Protein AF-R5FCZ9-F1 (afdb_monomer_lite)

pLDDT: mean 76.42, std 14.91, range [30.02, 89.62]

Foldseek 3Di:
DDDDDDDQWDWDDDPQWDIDIGGPVRDDVPDDDDTHGDDDPPPPPVPDPPQWDDDPPDIDGPQVVQDDPPDDDSQSSQCRDPQWHADPVRDIGGHDPPDPPPDDD

Sequence (105 aa):
MGDGKRAESILSSYVGYARDTVSVKDFRQGQTIVMHEKSVMIKETKIRAPRVSQRGDTLTYLVNSFRQKQDRTITDVIKKMPGLQVGEDGTLTYTIKKSHKTAIY

Structure (mmCIF, N/CA/C/O backbone):
data_AF-R5FCZ9-F1
#
_entry.id   AF-R5FCZ9-F1
#
loop_
_atom_site.group_PDB
_atom_site.id
_atom_site.type_symbol
_atom_site.label_atom_id
_atom_site.label_alt_id
_atom_site.label_comp_id
_atom_site.label_asym_id
_atom_site.label_entity_id
_atom_site.label_seq_id
_atom_site.pdbx_PDB_ins_code
_atom_site.Cartn_x
_atom_site.Cartn_y
_atom_site.Cartn_z
_atom_site.occupancy
_atom_site.B_iso_or_equiv
_atom_site.auth_seq_id
_atom_site.auth_comp_id
_atom_site.auth_asym_id
_atom_site.auth_atom_id
_atom_site.pdbx_PDB_model_num
ATOM 1 N N . MET A 1 1 ? 46.344 9.437 -8.923 1.00 40.97 1 MET A N 1
ATOM 2 C CA . MET A 1 1 ? 46.195 8.502 -10.059 1.00 40.97 1 MET A CA 1
ATOM 3 C C . MET A 1 1 ? 44.824 7.864 -9.907 1.00 40.97 1 MET A C 1
ATOM 5 O O . MET A 1 1 ? 44.645 7.084 -8.986 1.00 40.97 1 MET A O 1
ATOM 9 N N . GLY A 1 2 ? 43.818 8.349 -10.638 1.00 46.50 2 GLY A N 1
ATOM 10 C CA . GLY A 1 2 ? 42.430 7.917 -10.454 1.00 46.50 2 GLY A CA 1
ATOM 11 C C . GLY A 1 2 ? 42.101 6.754 -11.380 1.00 46.50 2 GLY A C 1
ATOM 12 O O . GLY A 1 2 ? 42.210 6.910 -12.594 1.00 46.50 2 GLY A O 1
ATOM 13 N N . ASP A 1 3 ? 41.695 5.619 -10.814 1.00 53.94 3 ASP A N 1
ATOM 14 C CA . ASP A 1 3 ? 41.110 4.507 -11.561 1.00 53.94 3 ASP A CA 1
ATOM 15 C C . ASP A 1 3 ? 39.785 4.960 -12.182 1.00 53.94 3 ASP A C 1
ATOM 17 O O . ASP A 1 3 ? 38.732 5.009 -11.541 1.00 53.94 3 ASP A O 1
ATOM 21 N N . GLY A 1 4 ? 39.849 5.355 -13.452 1.00 56.06 4 GLY A N 1
ATOM 22 C CA . GLY A 1 4 ? 38.675 5.692 -14.240 1.00 56.06 4 GLY A CA 1
ATOM 23 C C . GLY A 1 4 ? 37.853 4.433 -14.488 1.00 56.06 4 GLY A C 1
ATOM 24 O O . GLY A 1 4 ? 38.257 3.575 -15.274 1.00 56.06 4 GLY A O 1
ATOM 25 N N . LYS A 1 5 ? 36.691 4.319 -13.836 1.00 66.88 5 LYS A N 1
ATOM 26 C CA . LYS A 1 5 ? 35.709 3.267 -14.125 1.00 66.88 5 LYS A CA 1
ATOM 27 C C . LYS A 1 5 ? 35.343 3.325 -15.611 1.00 66.88 5 LYS A C 1
ATOM 29 O O . LYS A 1 5 ? 34.700 4.273 -16.057 1.00 66.88 5 LYS A O 1
ATOM 34 N N . ARG A 1 6 ? 35.774 2.326 -16.383 1.00 73.06 6 ARG A N 1
ATOM 35 C CA . ARG A 1 6 ? 35.393 2.169 -17.791 1.00 73.06 6 ARG A CA 1
ATOM 36 C C . ARG A 1 6 ? 33.997 1.557 -17.869 1.00 73.06 6 ARG A C 1
ATOM 38 O O . ARG A 1 6 ? 33.678 0.657 -17.097 1.00 73.06 6 ARG A O 1
ATOM 45 N N . ALA A 1 7 ? 33.175 2.041 -18.797 1.00 75.19 7 ALA A N 1
ATOM 46 C CA . ALA A 1 7 ? 31.882 1.430 -19.082 1.00 75.19 7 ALA A CA 1
ATOM 47 C C . ALA A 1 7 ? 32.091 0.019 -19.656 1.00 75.19 7 ALA A C 1
ATOM 49 O O . ALA A 1 7 ? 32.919 -0.176 -20.545 1.00 75.19 7 ALA A O 1
ATOM 50 N N . GLU A 1 8 ? 31.355 -0.960 -19.135 1.00 84.31 8 GLU A N 1
ATOM 51 C CA . GLU A 1 8 ? 31.468 -2.368 -19.537 1.00 84.31 8 GLU A CA 1
ATOM 52 C C . GLU A 1 8 ? 30.427 -2.759 -20.600 1.00 84.31 8 GLU A C 1
ATOM 54 O O . GLU A 1 8 ? 30.685 -3.612 -21.453 1.00 84.31 8 GLU A O 1
ATOM 59 N N . SER A 1 9 ? 29.260 -2.109 -20.594 1.00 85.44 9 SER A N 1
ATOM 60 C CA . SER A 1 9 ? 28.165 -2.380 -21.529 1.00 85.44 9 SER A CA 1
ATOM 61 C C . SER A 1 9 ? 27.333 -1.136 -21.850 1.00 85.44 9 SER A C 1
ATOM 63 O O . SER A 1 9 ? 27.337 -0.149 -21.112 1.00 85.44 9 SER A O 1
ATOM 65 N N . ILE A 1 10 ? 26.625 -1.208 -22.975 1.00 86.00 10 ILE A N 1
ATOM 66 C CA . ILE A 1 10 ? 25.653 -0.236 -23.467 1.00 86.00 10 ILE A CA 1
ATOM 67 C C . ILE A 1 10 ? 24.279 -0.906 -23.414 1.00 86.00 10 ILE A C 1
ATOM 69 O O . ILE A 1 10 ? 24.054 -1.917 -24.078 1.00 86.00 10 ILE A O 1
ATOM 73 N N . LEU A 1 11 ? 23.361 -0.337 -22.634 1.00 89.00 11 LEU A N 1
ATOM 74 C CA . LEU A 1 11 ? 21.965 -0.768 -22.559 1.00 89.00 11 LEU A CA 1
ATOM 75 C C . LEU A 1 11 ? 21.099 0.155 -23.413 1.00 89.00 11 LEU A C 1
ATOM 77 O O . LEU A 1 11 ? 21.111 1.370 -23.219 1.00 89.00 11 LEU A O 1
ATOM 81 N N . SER A 1 12 ? 20.292 -0.431 -24.293 1.00 86.75 12 SER A N 1
ATOM 82 C CA . SER A 1 12 ? 19.284 0.286 -25.075 1.00 86.75 12 SER A CA 1
A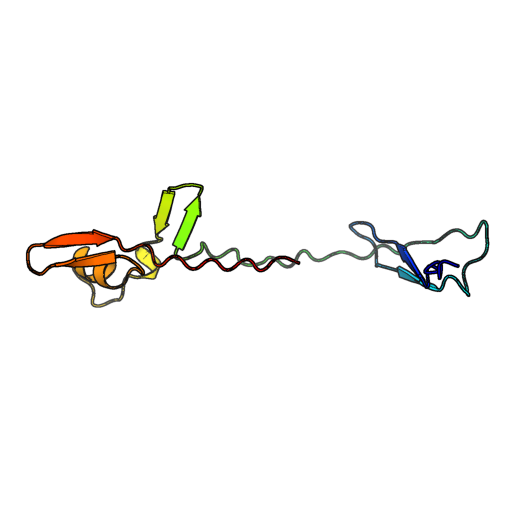TOM 83 C C . SER A 1 12 ? 17.881 -0.167 -24.669 1.00 86.75 12 SER A C 1
ATOM 85 O O . SER A 1 12 ? 17.570 -1.361 -24.652 1.00 86.75 12 SER A O 1
ATOM 87 N N . SER A 1 13 ? 17.018 0.786 -24.302 1.00 85.62 13 SER A N 1
ATOM 88 C CA . SER A 1 13 ? 15.645 0.509 -23.871 1.00 85.62 13 SER A CA 1
ATOM 89 C C . SER A 1 13 ? 14.668 1.577 -24.350 1.00 85.62 13 SER A C 1
ATOM 91 O O . SER A 1 13 ? 14.897 2.763 -24.123 1.00 85.62 13 SER A O 1
ATOM 93 N N . TYR A 1 14 ? 13.550 1.142 -24.929 1.00 83.94 14 TYR A N 1
ATOM 94 C CA . TYR A 1 14 ? 12.447 1.992 -25.364 1.00 83.94 14 TYR A CA 1
ATOM 95 C C . TYR A 1 14 ? 11.121 1.248 -25.159 1.00 83.94 14 TYR A C 1
ATOM 97 O O . TYR A 1 14 ? 11.071 0.017 -25.231 1.00 83.94 14 TYR A O 1
ATOM 105 N N . VAL A 1 15 ? 10.049 1.975 -24.842 1.00 81.75 15 VAL A N 1
ATOM 106 C CA . VAL A 1 15 ? 8.732 1.372 -24.585 1.00 81.75 15 VAL A CA 1
ATOM 107 C C . VAL A 1 15 ? 8.222 0.710 -25.865 1.00 81.75 15 VAL A C 1
ATOM 109 O O . VAL A 1 15 ? 8.221 1.328 -26.920 1.00 81.75 15 VAL A O 1
ATOM 112 N N . GLY A 1 16 ? 7.794 -0.552 -25.770 1.00 79.94 16 GLY A N 1
ATOM 113 C CA . GLY A 1 16 ? 7.337 -1.329 -26.929 1.00 79.94 16 GLY A CA 1
ATOM 114 C C . GLY A 1 16 ? 8.441 -2.089 -27.671 1.00 79.94 16 GLY A C 1
ATOM 115 O O . GLY A 1 16 ? 8.139 -2.767 -28.646 1.00 79.94 16 GLY A O 1
ATOM 116 N N . TYR A 1 17 ? 9.693 -2.032 -27.202 1.00 85.62 17 TYR A N 1
ATOM 117 C CA . TYR A 1 17 ? 10.821 -2.761 -27.786 1.00 85.62 17 TYR A CA 1
ATOM 118 C C . TYR A 1 17 ? 11.506 -3.647 -26.742 1.00 85.62 17 TYR A C 1
ATOM 120 O O . TYR A 1 17 ? 11.489 -3.369 -25.537 1.00 85.62 17 TYR A O 1
ATOM 128 N N . ALA A 1 18 ? 12.118 -4.738 -27.199 1.00 82.81 18 ALA A N 1
ATOM 129 C CA . ALA A 1 18 ? 12.963 -5.568 -26.355 1.00 82.81 18 ALA A CA 1
ATOM 130 C C . ALA A 1 18 ? 14.185 -4.764 -25.884 1.00 82.81 18 ALA A C 1
ATOM 132 O O . ALA A 1 18 ? 14.785 -4.018 -26.656 1.00 82.81 18 ALA A O 1
ATOM 133 N N . ARG A 1 19 ? 14.552 -4.917 -24.606 1.00 84.44 19 ARG A N 1
ATOM 134 C CA . ARG A 1 19 ? 15.825 -4.387 -24.107 1.00 84.44 19 ARG A CA 1
ATOM 135 C C . ARG A 1 19 ? 16.958 -5.198 -24.707 1.00 84.44 19 ARG A C 1
ATOM 137 O O . ARG A 1 19 ? 16.878 -6.426 -24.695 1.00 84.44 19 ARG A O 1
ATOM 144 N N . ASP A 1 20 ? 17.991 -4.500 -25.145 1.00 82.62 20 ASP A N 1
ATOM 145 C CA . ASP A 1 20 ? 19.202 -5.117 -25.662 1.00 82.62 20 ASP A CA 1
ATOM 146 C C . ASP A 1 20 ? 20.434 -4.526 -24.976 1.00 82.62 20 ASP A C 1
ATOM 148 O O . ASP A 1 20 ? 20.473 -3.330 -24.657 1.00 82.62 20 ASP A O 1
ATOM 152 N N . THR A 1 21 ? 21.416 -5.382 -24.721 1.00 86.62 21 THR A N 1
ATOM 153 C CA . THR A 1 21 ? 22.644 -5.038 -24.006 1.00 86.62 21 THR A CA 1
ATOM 154 C C . THR A 1 21 ? 23.833 -5.470 -24.846 1.00 86.62 21 THR A C 1
ATOM 156 O O . THR A 1 21 ? 24.039 -6.658 -25.076 1.00 86.62 21 THR A O 1
ATOM 159 N N . VAL A 1 22 ? 24.657 -4.504 -25.242 1.00 85.69 22 VAL A N 1
ATOM 160 C CA . VAL A 1 22 ? 25.868 -4.736 -26.036 1.00 85.69 22 VAL A CA 1
ATOM 161 C C . VAL A 1 22 ? 27.088 -4.499 -25.152 1.00 85.69 22 VAL A C 1
ATOM 163 O O . VAL A 1 22 ? 27.175 -3.473 -24.477 1.00 85.69 22 VAL A O 1
ATOM 166 N N . SER A 1 23 ? 28.049 -5.427 -25.127 1.00 83.81 23 SER A N 1
ATOM 167 C CA . SER A 1 23 ? 29.319 -5.177 -24.434 1.00 83.81 23 SER A CA 1
ATOM 168 C C . SER A 1 23 ? 30.096 -4.070 -25.143 1.00 83.81 23 SER A C 1
ATOM 170 O O . SER A 1 23 ? 30.174 -4.042 -26.369 1.00 83.81 23 SER A O 1
ATOM 172 N N . VAL A 1 24 ? 30.754 -3.190 -24.384 1.00 83.06 24 VAL A N 1
ATOM 173 C CA . VAL A 1 24 ? 31.626 -2.150 -24.959 1.00 83.06 24 VAL A CA 1
ATOM 174 C C . VAL A 1 24 ? 32.799 -2.763 -25.738 1.00 83.06 24 VAL A C 1
ATOM 176 O O . VAL A 1 24 ? 33.322 -2.126 -26.645 1.00 83.06 24 VAL A O 1
ATOM 179 N N . LYS A 1 25 ? 33.185 -4.013 -25.441 1.00 82.88 25 LYS A N 1
ATOM 180 C CA . LYS A 1 25 ? 34.214 -4.753 -26.196 1.00 82.88 25 LYS A CA 1
ATOM 181 C C . LYS A 1 25 ? 33.766 -5.128 -27.610 1.00 82.88 25 LYS A C 1
ATOM 183 O O . LYS A 1 25 ? 34.596 -5.178 -28.512 1.00 82.88 25 LYS A O 1
ATOM 188 N N . ASP A 1 26 ? 32.470 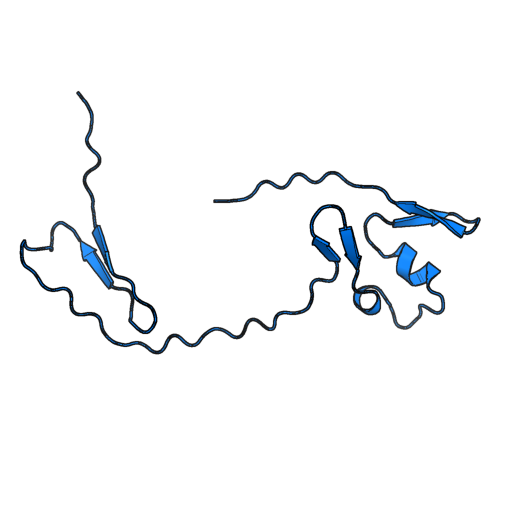-5.369 -27.781 1.00 81.56 26 ASP A N 1
ATOM 189 C CA . ASP A 1 26 ? 31.877 -5.828 -29.039 1.00 81.56 26 ASP A CA 1
ATOM 190 C C . ASP A 1 26 ? 31.288 -4.666 -29.856 1.00 81.56 26 ASP A C 1
ATOM 192 O O . ASP A 1 26 ? 30.959 -4.825 -31.033 1.00 81.56 26 ASP A O 1
ATOM 196 N N . PHE A 1 27 ? 31.177 -3.484 -29.242 1.00 82.25 27 PHE A N 1
ATOM 197 C CA . PHE A 1 27 ? 30.667 -2.276 -29.870 1.00 82.25 27 PHE A CA 1
ATOM 198 C C . PHE A 1 27 ? 31.701 -1.635 -30.801 1.00 82.25 27 PHE A C 1
ATOM 200 O O . PHE A 1 27 ? 32.840 -1.361 -30.413 1.00 82.25 27 PHE A O 1
ATOM 207 N N . ARG A 1 28 ? 31.282 -1.323 -32.030 1.00 85.06 28 ARG A N 1
ATOM 208 C CA . ARG A 1 28 ? 32.104 -0.608 -33.014 1.00 85.06 28 ARG A CA 1
ATOM 209 C C . ARG A 1 28 ? 31.630 0.831 -33.165 1.00 85.06 28 ARG A C 1
ATOM 211 O O . ARG A 1 28 ? 30.436 1.109 -33.237 1.00 85.06 28 ARG A O 1
ATOM 218 N N . GLN A 1 29 ? 32.574 1.764 -33.260 1.00 78.38 29 GLN A N 1
ATOM 219 C CA . GLN A 1 29 ? 32.251 3.171 -33.480 1.00 78.38 29 GLN A CA 1
ATOM 220 C C . GLN A 1 29 ? 31.513 3.340 -34.821 1.00 78.38 29 GLN A C 1
ATOM 222 O O . GLN A 1 29 ? 32.001 2.898 -35.858 1.00 78.38 29 GLN A O 1
ATOM 227 N N . GLY A 1 30 ? 30.322 3.947 -34.787 1.00 80.50 30 GLY A N 1
ATOM 228 C CA . GLY A 1 30 ? 29.434 4.084 -35.952 1.00 80.50 30 GLY A CA 1
ATOM 229 C C . GLY A 1 30 ? 28.437 2.933 -36.152 1.00 80.50 30 GLY A C 1
ATOM 230 O O . GLY A 1 30 ? 27.681 2.953 -37.118 1.00 80.50 30 GLY A O 1
ATOM 231 N N . GLN A 1 31 ? 28.403 1.943 -35.256 1.00 83.75 31 GLN A N 1
ATOM 232 C CA . GLN A 1 31 ? 27.438 0.845 -35.307 1.00 83.75 31 GLN A CA 1
ATOM 233 C C . GLN A 1 31 ? 26.020 1.310 -34.948 1.00 83.75 31 GLN A C 1
ATOM 235 O O . GLN A 1 31 ? 25.805 1.994 -33.946 1.00 83.75 31 GLN A O 1
ATOM 240 N N . THR A 1 32 ? 25.037 0.883 -35.740 1.00 84.38 32 THR A N 1
ATOM 241 C CA . THR A 1 32 ? 23.612 1.071 -35.449 1.00 84.38 32 THR A CA 1
ATOM 242 C C . THR A 1 32 ? 23.095 -0.078 -34.585 1.00 84.38 32 THR A C 1
ATOM 244 O O . THR A 1 32 ? 23.262 -1.244 -34.938 1.00 84.38 32 THR A O 1
ATOM 247 N N . ILE A 1 33 ? 22.443 0.247 -33.466 1.00 83.25 33 ILE A N 1
ATOM 248 C CA . ILE A 1 33 ? 21.724 -0.726 -32.634 1.00 83.25 33 ILE A CA 1
ATOM 249 C C . ILE A 1 33 ? 20.286 -0.802 -33.153 1.00 83.25 33 ILE A C 1
ATOM 251 O O . ILE A 1 33 ? 19.551 0.183 -33.093 1.00 83.25 33 ILE A O 1
ATOM 255 N N . VAL A 1 34 ? 19.895 -1.959 -33.687 1.00 85.75 34 VAL A N 1
ATOM 256 C CA . VAL A 1 34 ? 18.535 -2.198 -34.188 1.00 85.75 34 VAL A CA 1
ATOM 257 C C . VAL A 1 34 ? 17.710 -2.822 -33.069 1.00 85.75 34 VAL A C 1
ATOM 259 O O . VAL A 1 34 ? 17.996 -3.928 -32.624 1.00 85.75 34 VAL A O 1
ATOM 262 N N . MET A 1 35 ? 16.683 -2.110 -32.604 1.00 85.62 35 MET A N 1
ATOM 263 C CA . MET A 1 35 ? 15.780 -2.617 -31.574 1.00 85.62 35 MET A CA 1
ATOM 264 C C . MET A 1 35 ? 14.610 -3.364 -32.207 1.00 85.62 35 MET A C 1
ATOM 266 O O . MET A 1 35 ? 13.978 -2.874 -33.141 1.00 85.62 35 MET A O 1
ATOM 270 N N . HIS A 1 36 ? 14.280 -4.530 -31.657 1.00 86.50 36 HIS A N 1
ATOM 271 C CA . HIS A 1 36 ? 13.131 -5.311 -32.103 1.00 86.50 36 HIS A CA 1
ATOM 272 C C . HIS A 1 36 ? 11.887 -4.970 -31.289 1.00 86.50 36 HIS A C 1
ATOM 274 O O . HIS A 1 36 ? 11.926 -4.957 -30.053 1.00 86.50 36 HIS A O 1
ATOM 280 N N . GLU A 1 37 ? 10.780 -4.716 -31.986 1.00 84.62 37 GLU A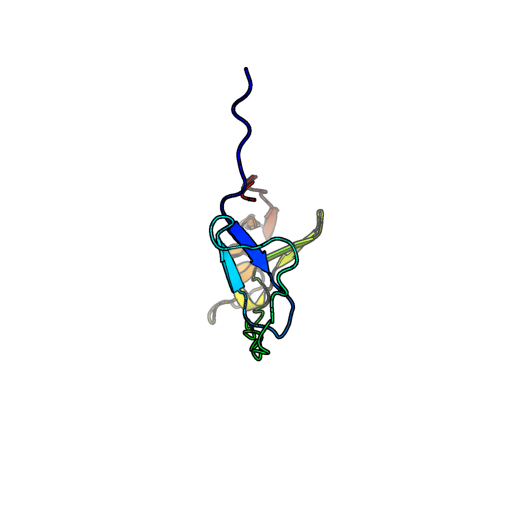 N 1
ATOM 281 C CA . GLU A 1 37 ? 9.480 -4.504 -31.358 1.00 84.62 37 GLU A CA 1
ATOM 282 C C . GLU A 1 37 ? 9.096 -5.726 -30.525 1.00 84.62 37 GLU A C 1
ATOM 284 O O . GLU A 1 37 ? 9.204 -6.880 -30.946 1.00 84.62 37 GLU A O 1
ATOM 289 N N . LYS A 1 38 ? 8.656 -5.464 -29.300 1.00 81.25 38 LYS A N 1
ATOM 290 C CA . LYS A 1 38 ? 8.160 -6.479 -28.386 1.00 81.25 38 LYS A CA 1
ATOM 291 C C . LYS A 1 38 ? 7.008 -5.877 -27.615 1.00 81.25 38 LYS A C 1
ATOM 293 O O . LYS A 1 38 ? 7.203 -4.968 -26.809 1.00 81.25 38 LYS A O 1
ATOM 298 N N . SER A 1 39 ? 5.813 -6.423 -27.830 1.00 71.62 39 SER A N 1
ATOM 299 C CA . SER A 1 39 ? 4.626 -6.026 -27.084 1.00 71.62 39 SER A CA 1
ATOM 300 C C . SER A 1 39 ? 4.896 -6.164 -25.588 1.00 71.62 39 SER A C 1
ATOM 302 O O . SER A 1 39 ? 5.050 -7.264 -25.050 1.00 71.62 39 SER A O 1
ATOM 304 N N . VAL A 1 40 ? 4.979 -5.023 -24.908 1.00 67.94 40 VAL A N 1
ATOM 305 C CA . VAL A 1 40 ? 5.053 -4.982 -23.455 1.00 67.94 40 VAL A CA 1
ATOM 306 C C . VAL A 1 40 ? 3.630 -5.183 -22.965 1.00 67.94 40 VAL A C 1
ATOM 308 O O . VAL A 1 40 ? 2.830 -4.252 -22.950 1.00 67.94 40 VAL A O 1
ATOM 311 N N . MET A 1 41 ? 3.292 -6.416 -22.591 1.00 64.19 41 MET A N 1
ATOM 312 C CA . MET A 1 41 ? 2.059 -6.660 -21.857 1.00 64.19 41 MET A CA 1
ATOM 313 C C . MET A 1 41 ? 2.193 -5.939 -20.518 1.00 64.19 41 MET A C 1
ATOM 315 O O . MET A 1 41 ? 2.953 -6.365 -19.644 1.00 64.19 41 MET A O 1
ATOM 319 N N . ILE A 1 42 ? 1.499 -4.809 -20.376 1.00 65.56 42 ILE A N 1
ATOM 320 C CA . ILE A 1 42 ? 1.420 -4.118 -19.096 1.00 65.56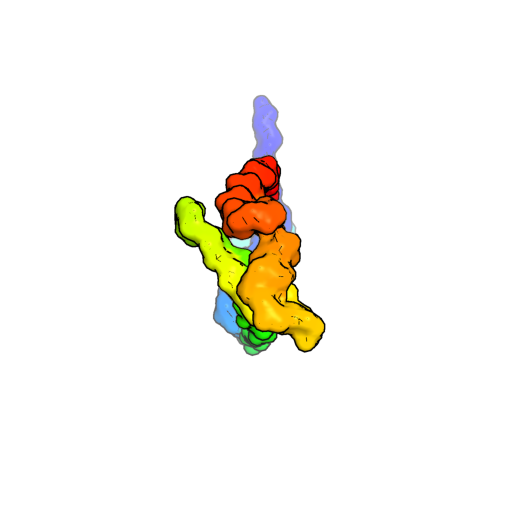 42 ILE A CA 1
ATOM 321 C C . ILE A 1 42 ? 0.723 -5.087 -18.158 1.00 65.56 42 ILE A C 1
ATOM 323 O O . ILE A 1 42 ? -0.448 -5.416 -18.337 1.00 65.56 42 ILE A O 1
ATOM 327 N N . LYS A 1 43 ? 1.480 -5.601 -17.188 1.00 61.94 43 LYS A N 1
ATOM 328 C CA . LYS A 1 43 ? 0.931 -6.454 -16.147 1.00 61.94 43 LYS A CA 1
ATOM 329 C C . LYS A 1 43 ? -0.092 -5.601 -15.420 1.00 61.94 43 LYS A C 1
ATOM 331 O O . LYS A 1 43 ? 0.286 -4.694 -14.678 1.00 61.94 43 LYS A O 1
ATOM 336 N N . GLU A 1 44 ? -1.367 -5.870 -15.678 1.00 53.75 44 GLU A N 1
ATOM 337 C CA . GLU A 1 44 ? -2.480 -5.297 -14.946 1.00 53.75 44 GLU A CA 1
ATOM 338 C C . GLU A 1 44 ? -2.298 -5.731 -13.492 1.00 53.75 44 GLU A C 1
ATOM 340 O O . GLU A 1 44 ? -2.692 -6.811 -13.047 1.00 53.75 44 GLU A O 1
ATOM 345 N N . THR A 1 45 ? -1.561 -4.923 -12.740 1.00 56.47 45 THR A N 1
ATOM 346 C CA . THR A 1 45 ? -1.536 -5.062 -11.302 1.00 56.47 45 THR A CA 1
ATOM 347 C C . THR A 1 45 ? -2.952 -4.720 -10.918 1.00 56.47 45 THR A C 1
ATOM 349 O O . THR A 1 45 ? -3.358 -3.579 -11.092 1.00 56.47 45 THR A O 1
ATOM 352 N N . LYS A 1 46 ? -3.730 -5.705 -10.462 1.00 55.69 46 LYS A N 1
ATOM 353 C CA . LYS A 1 46 ? -5.000 -5.439 -9.790 1.00 55.69 46 LYS A CA 1
ATOM 354 C C . LYS A 1 46 ? -4.668 -4.471 -8.661 1.00 55.69 46 LYS A C 1
ATOM 356 O O . LYS A 1 46 ? -4.196 -4.919 -7.614 1.00 55.69 46 LYS A O 1
ATOM 361 N N . ILE 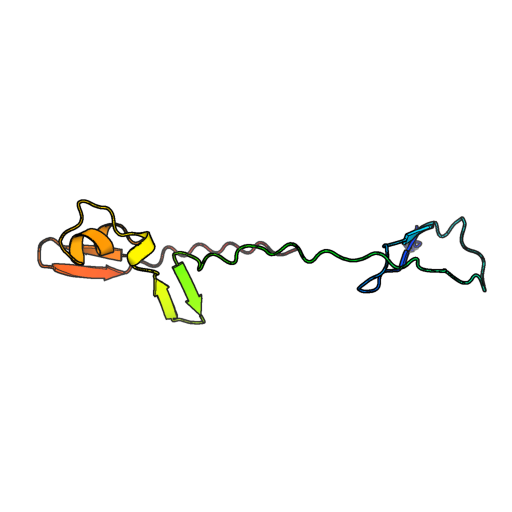A 1 47 ? -4.819 -3.167 -8.897 1.00 56.00 47 ILE A N 1
ATOM 362 C CA . ILE A 1 47 ? -4.532 -2.129 -7.916 1.00 56.00 47 ILE A CA 1
ATOM 363 C C . ILE A 1 47 ? -5.634 -2.280 -6.880 1.00 56.00 47 ILE A C 1
ATOM 365 O O . ILE A 1 47 ? -6.711 -1.700 -6.976 1.00 56.00 47 ILE A O 1
ATOM 369 N N . ARG A 1 48 ? -5.415 -3.177 -5.921 1.00 64.88 48 ARG A N 1
ATOM 370 C CA . ARG A 1 48 ? -6.289 -3.294 -4.768 1.00 64.88 48 ARG A CA 1
ATOM 371 C C . ARG A 1 48 ? -6.032 -2.044 -3.953 1.00 64.88 48 ARG A C 1
ATOM 373 O O . ARG A 1 48 ? -4.882 -1.785 -3.599 1.00 64.88 48 ARG A O 1
ATOM 380 N N . ALA A 1 49 ? -7.091 -1.286 -3.680 1.00 70.31 49 ALA A N 1
ATOM 381 C CA . ALA A 1 49 ? -6.997 -0.142 -2.791 1.00 70.31 49 ALA A CA 1
ATOM 382 C C . ALA A 1 49 ? -6.286 -0.588 -1.498 1.00 70.31 49 ALA A C 1
ATOM 384 O O . ALA A 1 49 ? -6.706 -1.583 -0.886 1.00 70.31 49 ALA A O 1
ATOM 385 N N . PRO A 1 50 ? -5.177 0.067 -1.115 1.00 77.25 50 PRO A N 1
ATOM 386 C CA . PRO A 1 50 ? -4.478 -0.284 0.106 1.00 77.25 50 PRO A CA 1
ATOM 387 C C . PRO A 1 50 ? -5.429 -0.090 1.290 1.00 77.25 50 PRO A C 1
ATOM 389 O O . PRO A 1 50 ? -6.225 0.847 1.323 1.00 77.25 50 PRO A O 1
ATOM 392 N N . ARG A 1 51 ? -5.368 -1.005 2.264 1.00 83.06 51 ARG A N 1
ATOM 393 C CA . ARG A 1 51 ? -6.251 -0.965 3.443 1.00 83.06 51 ARG A CA 1
ATOM 394 C C . ARG A 1 51 ? -6.055 0.313 4.265 1.00 83.06 51 ARG A C 1
ATOM 396 O O . ARG A 1 51 ? -7.003 0.794 4.877 1.00 83.06 51 ARG A O 1
ATOM 403 N N . VAL A 1 52 ? -4.839 0.859 4.237 1.00 83.88 52 VAL A N 1
ATOM 404 C CA . VAL A 1 52 ? -4.456 2.148 4.819 1.00 83.88 52 VAL A CA 1
ATOM 405 C C . VAL A 1 52 ? -3.625 2.903 3.784 1.00 83.88 52 VAL A C 1
ATOM 407 O O . VAL A 1 52 ? -2.693 2.326 3.223 1.00 83.88 52 VAL A O 1
ATOM 410 N N . SER A 1 53 ? -3.938 4.170 3.532 1.00 85.88 53 SER A N 1
ATOM 411 C CA . SER A 1 53 ? -3.139 5.069 2.694 1.00 85.88 53 SER A CA 1
ATOM 412 C C . SER A 1 53 ? -2.883 6.386 3.409 1.00 85.88 53 SER A C 1
ATOM 414 O O . SER A 1 53 ? -3.712 6.855 4.179 1.00 85.88 53 SER A O 1
ATOM 416 N N . GLN A 1 54 ? -1.730 6.994 3.150 1.00 83.62 54 GLN A N 1
ATOM 417 C CA . GLN A 1 54 ? -1.355 8.286 3.712 1.00 83.62 54 GLN A CA 1
ATOM 418 C C . GLN A 1 54 ? -1.159 9.292 2.580 1.00 83.62 54 GLN A C 1
ATOM 420 O O . GLN A 1 54 ? -0.477 8.996 1.597 1.00 83.62 54 GLN A O 1
ATOM 425 N N . ARG A 1 55 ? -1.737 10.485 2.724 1.00 84.69 55 ARG A N 1
ATOM 426 C CA . ARG A 1 55 ? -1.512 11.627 1.837 1.00 84.69 55 ARG A CA 1
ATOM 427 C C . ARG A 1 55 ? -1.217 12.853 2.693 1.00 84.69 55 ARG A C 1
ATOM 429 O O . ARG A 1 55 ? -2.127 13.439 3.268 1.00 84.69 55 ARG A O 1
ATOM 436 N N . GLY A 1 56 ? 0.060 13.223 2.771 1.00 83.44 56 GLY A N 1
ATOM 437 C CA . GLY A 1 56 ? 0.513 14.274 3.681 1.00 83.44 56 GLY A CA 1
ATOM 438 C C . GLY A 1 56 ? 0.299 13.869 5.141 1.00 83.44 56 GLY A C 1
ATOM 439 O O . GLY A 1 56 ? 0.751 12.807 5.575 1.00 83.44 56 GLY A O 1
ATOM 440 N N . ASP A 1 57 ? -0.414 14.707 5.881 1.00 78.75 57 ASP A N 1
ATOM 441 C CA . ASP A 1 57 ? -0.827 14.474 7.268 1.00 78.75 57 ASP A CA 1
ATOM 442 C C . ASP A 1 57 ? -2.096 13.613 7.393 1.00 78.75 57 ASP A C 1
ATOM 444 O O . ASP A 1 57 ? -2.402 13.106 8.471 1.00 78.75 57 ASP A O 1
ATOM 448 N N . THR A 1 58 ? -2.813 13.397 6.289 1.00 79.31 58 THR A N 1
ATOM 449 C CA . THR A 1 58 ? -4.091 12.690 6.289 1.00 79.31 58 THR A CA 1
ATOM 450 C C . THR A 1 58 ? -3.888 11.192 6.081 1.00 79.31 58 THR A C 1
ATOM 452 O O . THR A 1 58 ? -3.332 10.752 5.069 1.00 79.31 58 THR A O 1
ATOM 455 N N . LEU A 1 59 ? -4.393 10.390 7.019 1.00 83.44 59 LEU A N 1
ATOM 456 C CA . LEU A 1 59 ? -4.430 8.931 6.933 1.00 83.44 59 LEU A CA 1
ATOM 457 C C . LEU A 1 59 ? -5.848 8.469 6.572 1.00 83.44 59 LEU A C 1
ATOM 459 O O . LEU A 1 59 ? -6.815 8.804 7.250 1.00 83.44 59 LEU A O 1
ATOM 463 N N . THR A 1 60 ? -5.981 7.700 5.496 1.00 84.62 60 THR A N 1
ATOM 464 C CA . THR A 1 60 ? -7.251 7.153 5.007 1.00 84.62 60 THR A CA 1
ATOM 465 C C . THR A 1 60 ? -7.294 5.648 5.242 1.00 84.62 60 THR A C 1
ATOM 467 O O . THR A 1 60 ? -6.382 4.920 4.849 1.00 84.62 60 THR A O 1
ATOM 470 N N . TYR A 1 61 ? -8.381 5.170 5.847 1.00 86.69 61 TYR A N 1
ATOM 471 C CA . TYR A 1 61 ? -8.617 3.750 6.100 1.00 86.69 61 TYR A CA 1
ATOM 472 C C . TYR A 1 61 ? -9.785 3.239 5.263 1.00 86.69 61 TYR A C 1
ATOM 474 O O . TYR A 1 61 ? -10.884 3.794 5.290 1.00 86.69 61 TYR A O 1
ATOM 482 N N . LEU A 1 62 ? -9.585 2.115 4.580 1.00 88.19 62 LEU A N 1
ATOM 483 C CA . LEU A 1 62 ? -10.675 1.406 3.925 1.00 88.19 62 LEU A CA 1
ATOM 484 C C . LEU A 1 62 ? -11.407 0.543 4.960 1.00 88.19 62 LEU A C 1
ATOM 486 O O . LEU A 1 62 ? -11.031 -0.606 5.193 1.00 88.19 62 LEU A O 1
ATOM 490 N N . VAL A 1 63 ? -12.468 1.077 5.567 1.00 86.12 63 VAL A N 1
ATOM 491 C CA . VAL A 1 63 ? -13.231 0.436 6.662 1.00 86.12 63 VAL A CA 1
ATOM 492 C C . VAL A 1 63 ? -13.627 -1.010 6.340 1.00 86.12 63 VAL A C 1
ATOM 494 O O . VAL A 1 63 ? -13.426 -1.916 7.149 1.00 86.12 63 VAL A O 1
ATOM 497 N N . ASN A 1 64 ? -14.116 -1.261 5.120 1.00 85.31 64 ASN A N 1
ATOM 498 C CA . ASN A 1 64 ? -14.551 -2.596 4.698 1.00 85.31 64 ASN A CA 1
ATOM 499 C C . ASN A 1 64 ? -13.420 -3.641 4.724 1.00 85.31 64 ASN A C 1
ATOM 501 O O . ASN A 1 64 ? -13.681 -4.836 4.775 1.00 85.31 64 ASN A O 1
ATOM 505 N N . SER A 1 65 ? -12.162 -3.203 4.702 1.00 86.06 65 SER A N 1
ATOM 506 C CA . SER A 1 65 ? -11.009 -4.094 4.773 1.00 86.06 65 SER A CA 1
ATOM 507 C C . SER A 1 65 ? -10.642 -4.533 6.196 1.00 86.06 65 SER A C 1
ATOM 509 O O . SER A 1 65 ? -9.873 -5.481 6.346 1.00 86.06 65 SER A O 1
ATOM 511 N N . PHE A 1 66 ? -11.193 -3.885 7.226 1.00 86.94 66 PHE A N 1
ATOM 512 C CA . PHE A 1 66 ? -11.009 -4.251 8.638 1.00 86.94 66 PHE A CA 1
ATOM 513 C C . PHE A 1 66 ? -12.251 -4.907 9.249 1.00 86.94 66 PHE A C 1
ATOM 515 O O . PHE A 1 66 ? -12.143 -5.605 10.256 1.00 86.94 66 PHE A O 1
ATOM 522 N N . ARG A 1 67 ? -13.417 -4.727 8.618 1.00 89.19 67 ARG A N 1
ATOM 523 C CA . ARG A 1 67 ? -14.682 -5.330 9.040 1.00 89.19 67 ARG A CA 1
ATOM 524 C C . ARG A 1 67 ? -14.655 -6.852 8.894 1.00 89.19 67 ARG A C 1
ATOM 526 O O . ARG A 1 67 ? -14.332 -7.384 7.832 1.00 89.19 67 ARG A O 1
ATOM 533 N N . GLN A 1 68 ? -15.065 -7.551 9.943 1.00 88.69 68 GLN A N 1
ATOM 534 C CA . GLN A 1 68 ? -15.315 -8.991 9.946 1.00 88.69 68 GLN A CA 1
ATOM 535 C C . GLN A 1 68 ? -16.824 -9.269 10.008 1.00 88.69 68 GLN A C 1
ATOM 537 O O . GLN A 1 68 ? -17.618 -8.385 10.320 1.00 88.69 68 GLN A O 1
ATOM 542 N N . LYS A 1 69 ? -17.246 -10.498 9.676 1.00 86.69 69 LYS A N 1
ATOM 543 C CA . LYS A 1 69 ? -18.677 -10.855 9.568 1.00 86.69 69 LYS A CA 1
ATOM 544 C C . LYS A 1 69 ? -19.446 -10.677 10.880 1.00 86.69 69 LYS A C 1
ATOM 546 O O . LYS A 1 69 ? -20.646 -10.433 10.848 1.00 86.69 69 LYS A O 1
ATOM 551 N N . GLN A 1 70 ? -18.761 -10.826 12.007 1.00 89.50 70 GLN A N 1
ATOM 552 C CA . GLN A 1 70 ? -19.325 -10.716 13.345 1.00 89.50 70 GLN A CA 1
ATOM 553 C C . GLN A 1 70 ? -19.341 -9.284 13.898 1.00 89.50 70 GLN A C 1
ATOM 555 O O . GLN A 1 70 ? -19.947 -9.061 14.941 1.00 89.50 70 GLN A O 1
ATOM 560 N N . ASP A 1 71 ? -18.698 -8.325 13.222 1.00 87.44 71 ASP A N 1
ATOM 561 C CA . ASP A 1 71 ? -18.631 -6.943 13.698 1.00 87.44 71 ASP A CA 1
ATOM 562 C C . ASP A 1 71 ? -19.968 -6.247 13.443 1.00 87.44 71 ASP A C 1
ATOM 564 O O . ASP A 1 71 ? -20.391 -6.093 12.292 1.00 87.44 71 ASP A O 1
ATOM 568 N N . ARG A 1 72 ? -20.642 -5.844 14.526 1.00 87.00 72 ARG A N 1
ATOM 569 C CA . ARG A 1 72 ? -21.970 -5.210 14.475 1.00 87.00 72 ARG A CA 1
ATOM 570 C C . ARG A 1 72 ? -21.903 -3.702 14.671 1.00 87.00 72 ARG A C 1
ATOM 572 O O . ARG A 1 72 ? -22.803 -3.002 14.215 1.00 87.00 72 ARG A O 1
ATOM 579 N N . THR A 1 73 ? -20.854 -3.199 15.321 1.00 88.75 73 THR A N 1
ATOM 580 C CA . THR A 1 73 ? -20.676 -1.769 15.596 1.00 88.75 73 THR A CA 1
ATOM 581 C C . THR A 1 73 ? -19.447 -1.206 14.887 1.00 88.75 73 THR A C 1
ATOM 583 O O . THR A 1 73 ? -18.496 -1.927 14.579 1.00 88.75 73 THR A O 1
ATOM 586 N N . ILE A 1 74 ? -19.438 0.110 14.646 1.00 85.06 74 ILE A N 1
ATOM 587 C CA . ILE A 1 74 ? -18.254 0.795 14.104 1.00 85.06 74 ILE A CA 1
ATOM 588 C C . ILE A 1 74 ? -17.064 0.699 15.070 1.00 85.06 74 ILE A C 1
ATOM 590 O O . ILE A 1 74 ? -15.921 0.574 14.634 1.00 85.06 74 ILE A O 1
ATOM 594 N N . THR A 1 75 ? -17.341 0.656 16.374 1.00 86.38 75 THR A N 1
ATOM 595 C CA . THR A 1 75 ? -16.354 0.468 17.438 1.00 86.38 75 THR A CA 1
ATOM 596 C C . THR A 1 75 ? -15.575 -0.837 17.277 1.00 86.38 75 THR A C 1
ATOM 598 O O . THR A 1 75 ? -14.349 -0.832 17.394 1.00 86.38 75 THR A O 1
ATOM 601 N N . ASP A 1 76 ? -16.251 -1.937 16.933 1.00 87.44 76 ASP A N 1
ATOM 602 C CA . ASP A 1 76 ? -15.610 -3.245 16.720 1.00 87.44 76 ASP A CA 1
ATOM 603 C C . ASP A 1 76 ? -14.629 -3.221 15.543 1.00 87.44 76 ASP A C 1
ATOM 605 O O . ASP A 1 76 ? -13.592 -3.889 15.566 1.00 87.44 76 ASP A O 1
ATOM 609 N N . VAL A 1 77 ? -14.937 -2.415 14.523 1.00 89.62 77 VAL A N 1
ATOM 610 C CA . VAL A 1 77 ? -14.077 -2.241 13.351 1.00 89.62 77 VAL A CA 1
ATOM 611 C C . VAL A 1 77 ? -12.887 -1.336 13.677 1.00 89.62 77 VAL A C 1
ATOM 613 O O . VAL A 1 77 ? -11.757 -1.672 13.323 1.00 89.62 77 VAL A O 1
ATOM 616 N N . ILE A 1 78 ? -13.108 -0.219 14.381 1.00 88.19 78 ILE A N 1
ATOM 617 C CA . ILE A 1 78 ? -12.049 0.735 14.757 1.00 88.19 78 ILE A CA 1
ATOM 618 C C . ILE A 1 78 ? -11.010 0.081 15.675 1.00 88.19 78 ILE A C 1
ATOM 620 O O . ILE A 1 78 ? -9.817 0.280 15.462 1.00 88.19 78 ILE A O 1
ATOM 624 N N . LYS A 1 79 ? -11.425 -0.775 16.622 1.00 87.38 79 LYS A N 1
ATOM 625 C CA . LYS A 1 79 ? -10.508 -1.544 17.492 1.00 87.38 79 LYS A CA 1
ATOM 626 C C . LYS A 1 79 ? -9.514 -2.423 16.719 1.00 87.38 79 LYS A C 1
ATOM 628 O O . LYS A 1 79 ? -8.490 -2.820 17.267 1.00 87.38 79 LYS A O 1
ATOM 633 N N . LYS A 1 80 ? -9.808 -2.744 15.456 1.00 86.19 80 LYS A N 1
ATOM 634 C CA . LYS A 1 80 ? -8.953 -3.555 14.572 1.00 86.19 80 LYS A CA 1
ATOM 635 C C . LYS A 1 80 ? -8.105 -2.709 13.623 1.00 86.19 80 LYS A C 1
ATOM 637 O O . LYS A 1 80 ? -7.282 -3.262 12.890 1.00 86.19 80 LYS A O 1
ATOM 642 N N . MET A 1 81 ? -8.307 -1.394 13.596 1.00 88.31 81 MET A N 1
ATOM 643 C CA . MET A 1 81 ? -7.525 -0.499 12.757 1.00 88.31 81 MET A CA 1
ATOM 644 C C . MET A 1 81 ? -6.169 -0.208 13.413 1.00 88.31 81 MET A C 1
ATOM 646 O O . MET A 1 81 ? -6.106 0.148 14.590 1.00 88.31 81 MET A O 1
ATOM 650 N N . PRO A 1 82 ? -5.053 -0.336 12.675 1.00 83.62 82 PRO A N 1
ATOM 651 C CA . PRO A 1 82 ? -3.730 -0.103 13.235 1.00 83.62 82 PRO A CA 1
ATOM 652 C C . PRO A 1 82 ? -3.572 1.357 13.663 1.00 83.62 82 PRO A C 1
ATOM 654 O O . PRO A 1 82 ? -3.894 2.268 12.902 1.00 83.62 82 PRO A O 1
ATOM 657 N N . GLY A 1 83 ? -3.040 1.564 14.867 1.00 80.62 83 GLY A N 1
ATOM 658 C CA . GLY A 1 83 ? -2.815 2.895 15.433 1.00 80.62 83 GLY A CA 1
ATOM 659 C C . GLY A 1 83 ? -4.047 3.521 16.087 1.00 80.62 83 GLY A C 1
ATOM 660 O O . GLY A 1 83 ? -3.900 4.579 16.680 1.00 80.62 83 GLY A O 1
ATOM 661 N N . LEU A 1 84 ? -5.223 2.886 16.037 1.00 86.12 84 LEU A N 1
ATOM 662 C CA . LEU A 1 84 ? -6.430 3.348 16.725 1.00 86.12 84 LEU A CA 1
ATOM 663 C C . LEU A 1 84 ? -6.741 2.446 17.924 1.00 86.12 84 LEU A C 1
ATOM 665 O O . LEU A 1 84 ? -6.634 1.224 17.846 1.00 86.12 84 LEU A O 1
ATOM 669 N N . GLN A 1 85 ? -7.116 3.061 19.040 1.00 83.25 85 GLN A N 1
ATOM 670 C CA . GLN A 1 85 ? -7.556 2.395 20.263 1.00 83.25 85 GLN A CA 1
ATOM 671 C C . GLN A 1 85 ? -8.879 3.008 20.712 1.00 83.25 85 GLN A C 1
ATOM 673 O O . GLN A 1 85 ? -9.073 4.218 20.598 1.00 83.25 85 GLN A O 1
ATOM 678 N N . VAL A 1 86 ? -9.780 2.169 21.221 1.00 85.25 86 VAL A N 1
ATOM 679 C CA . VAL A 1 86 ? -11.065 2.609 21.772 1.00 85.25 86 VAL A CA 1
ATOM 680 C C . VAL A 1 86 ? -11.105 2.252 23.250 1.00 85.25 86 VAL A C 1
ATOM 682 O O . VAL A 1 86 ? -11.014 1.068 23.583 1.00 85.25 86 VAL A O 1
ATOM 685 N N . GLY A 1 87 ? -11.219 3.269 24.102 1.00 83.00 87 GLY A N 1
ATOM 686 C CA . GLY A 1 87 ? -11.419 3.138 25.541 1.00 83.00 87 GLY A CA 1
ATOM 687 C C . GLY A 1 87 ? -12.791 2.558 25.882 1.00 83.00 87 GLY A C 1
ATOM 688 O O . GLY A 1 87 ? -13.695 2.500 25.045 1.00 83.00 87 GLY A O 1
ATOM 689 N N . GLU A 1 88 ? -12.949 2.100 27.120 1.00 84.38 88 GLU A N 1
ATOM 690 C CA . GLU A 1 88 ? -14.205 1.518 27.620 1.00 84.38 88 GLU A CA 1
ATOM 691 C C . GLU A 1 88 ? -15.344 2.548 27.701 1.00 84.38 88 GLU A C 1
ATOM 693 O O . GLU A 1 88 ? -16.512 2.199 27.566 1.00 84.38 88 GLU A O 1
ATOM 698 N N . ASP A 1 89 ? -14.987 3.823 27.834 1.00 84.94 89 ASP A N 1
ATOM 699 C CA . ASP A 1 89 ? -15.858 5.000 27.817 1.00 84.94 89 ASP A CA 1
ATOM 700 C C . ASP A 1 89 ? -16.233 5.473 26.398 1.00 84.94 89 ASP A C 1
ATOM 702 O O . ASP A 1 89 ? -16.990 6.429 26.235 1.00 84.94 89 ASP A O 1
ATOM 706 N N . GLY A 1 90 ? -15.705 4.818 25.359 1.00 77.62 90 GLY A N 1
ATOM 707 C CA . GLY A 1 90 ? -15.874 5.224 23.965 1.00 77.62 90 GLY A CA 1
ATOM 708 C C . GLY A 1 90 ? -14.843 6.244 23.474 1.00 77.62 90 GLY A C 1
ATOM 709 O O . GLY A 1 90 ? -14.931 6.673 22.321 1.00 77.62 90 GLY A O 1
ATOM 710 N N . THR A 1 91 ? -13.841 6.603 24.284 1.00 84.88 91 THR A N 1
ATOM 711 C CA . THR A 1 91 ? -12.771 7.521 23.874 1.00 84.88 91 THR A CA 1
ATOM 712 C C . THR A 1 91 ? -11.914 6.907 22.767 1.00 84.88 91 THR A C 1
ATOM 714 O O . THR A 1 91 ? -11.396 5.798 22.894 1.00 84.88 91 THR A O 1
ATOM 717 N N . LEU A 1 92 ? -11.724 7.645 21.670 1.00 81.31 92 LEU A N 1
ATOM 718 C CA . LEU A 1 92 ? -10.861 7.247 20.557 1.00 81.31 92 LEU A CA 1
ATOM 719 C C . LEU A 1 92 ? -9.460 7.840 20.730 1.00 81.31 92 LEU A C 1
ATOM 721 O O . LEU A 1 92 ? -9.289 9.056 20.711 1.00 81.31 92 LEU A O 1
ATOM 725 N N . THR A 1 93 ? -8.449 6.981 20.850 1.00 81.88 93 THR A N 1
ATOM 726 C CA . THR A 1 93 ? -7.037 7.382 20.907 1.00 81.88 93 THR A CA 1
ATOM 727 C C . THR A 1 93 ? -6.315 6.946 19.641 1.00 81.88 93 THR A C 1
ATOM 729 O O . THR A 1 93 ? -6.371 5.780 19.251 1.00 81.88 93 THR A O 1
ATOM 732 N N . TYR A 1 94 ? -5.594 7.873 19.014 1.00 79.31 94 TYR A N 1
ATOM 733 C CA . TYR A 1 94 ? -4.728 7.586 17.875 1.00 79.31 94 TYR A CA 1
ATOM 734 C C . TYR A 1 94 ? -3.255 7.640 18.295 1.00 79.31 94 TYR A C 1
ATOM 736 O O . TYR A 1 94 ? -2.780 8.644 18.822 1.00 79.31 94 TYR A O 1
ATOM 744 N N . THR A 1 95 ? -2.515 6.558 18.058 1.00 72.69 95 THR A N 1
ATOM 745 C CA . THR A 1 95 ? -1.077 6.460 18.322 1.00 72.69 95 THR A CA 1
ATOM 746 C C . THR A 1 95 ? -0.314 6.327 17.011 1.00 72.69 95 THR A C 1
ATOM 748 O O . THR A 1 95 ? -0.362 5.292 16.341 1.00 72.69 95 THR A O 1
ATOM 751 N N . ILE A 1 96 ? 0.481 7.345 16.684 1.00 59.09 96 ILE A N 1
ATOM 752 C CA . ILE A 1 96 ? 1.458 7.262 15.598 1.00 59.09 96 ILE A CA 1
ATOM 753 C C . ILE A 1 96 ? 2.619 6.390 16.084 1.00 59.09 96 ILE A C 1
ATOM 75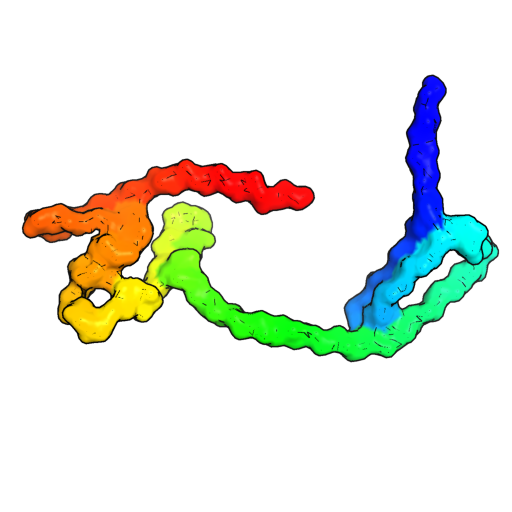5 O O . ILE A 1 96 ? 3.509 6.857 16.796 1.00 59.09 96 ILE A O 1
ATOM 759 N N . LYS A 1 97 ? 2.661 5.118 15.675 1.00 58.72 97 LYS A N 1
ATOM 760 C CA . LYS A 1 97 ? 3.936 4.392 15.675 1.00 58.72 97 LYS A CA 1
ATOM 761 C C . LYS A 1 97 ? 4.788 5.017 14.573 1.00 58.72 97 LYS A C 1
ATOM 763 O O . LYS A 1 97 ? 4.567 4.745 13.398 1.00 58.72 97 LYS A O 1
ATOM 768 N N . LYS A 1 98 ? 5.738 5.885 14.939 1.00 45.50 98 LYS A N 1
ATOM 769 C CA . LYS A 1 98 ? 6.775 6.370 14.018 1.00 45.50 98 LYS A CA 1
ATOM 770 C C . LYS A 1 98 ? 7.575 5.167 13.514 1.00 45.50 98 LYS A C 1
ATOM 772 O O . LYS A 1 98 ? 8.535 4.742 14.143 1.00 45.50 98 LYS A O 1
ATOM 777 N N . SER A 1 99 ? 7.184 4.615 12.376 1.00 40.72 99 SER A N 1
ATOM 778 C CA . SER A 1 99 ? 8.017 3.704 11.601 1.00 40.72 99 SER A CA 1
ATOM 779 C C . SER A 1 99 ? 8.631 4.493 10.450 1.00 40.72 99 SER A C 1
ATOM 781 O O . SER A 1 99 ? 8.077 4.534 9.355 1.00 40.72 99 SER A O 1
ATOM 783 N N . HIS A 1 100 ? 9.775 5.138 10.703 1.00 38.97 100 HIS A N 1
ATOM 784 C CA . HIS A 1 100 ? 10.664 5.562 9.622 1.00 38.97 100 HIS A CA 1
ATOM 785 C C . HIS A 1 100 ? 11.177 4.297 8.934 1.00 38.97 100 HIS A C 1
ATOM 787 O O . HIS A 1 100 ? 12.059 3.616 9.451 1.00 38.97 100 HIS A O 1
ATOM 793 N N . LYS A 1 101 ? 10.606 3.952 7.781 1.00 39.06 101 LYS A N 1
ATOM 794 C CA . LYS A 1 101 ? 11.195 2.964 6.879 1.00 39.06 101 LYS A CA 1
ATOM 795 C C . LYS A 1 101 ? 11.639 3.700 5.625 1.00 39.06 101 LYS A C 1
ATOM 797 O O . LYS A 1 101 ? 10.946 3.711 4.615 1.00 39.06 101 LYS A O 1
ATOM 802 N N . THR A 1 102 ? 12.789 4.360 5.733 1.00 30.02 102 THR A N 1
ATOM 803 C CA . THR A 1 102 ? 13.541 4.824 4.568 1.00 30.02 102 THR A CA 1
ATOM 804 C C . THR A 1 102 ? 14.106 3.583 3.893 1.00 30.02 102 THR A C 1
ATOM 806 O O . THR A 1 102 ? 15.132 3.048 4.299 1.00 30.02 102 THR A O 1
ATOM 809 N N . ALA A 1 103 ? 13.380 3.071 2.909 1.00 41.00 103 ALA A N 1
ATOM 810 C CA . ALA A 1 103 ? 13.907 2.140 1.931 1.00 41.00 103 ALA A CA 1
ATOM 811 C C . ALA A 1 103 ? 13.608 2.743 0.565 1.00 41.00 103 ALA A C 1
ATOM 813 O O . ALA A 1 103 ? 12.455 2.737 0.146 1.00 41.00 103 ALA A O 1
ATOM 814 N N . ILE A 1 104 ? 14.632 3.313 -0.060 1.00 38.28 104 ILE A N 1
ATOM 815 C CA . ILE A 1 104 ? 14.716 3.630 -1.490 1.00 38.28 104 ILE A CA 1
ATOM 816 C C . ILE A 1 104 ? 16.210 3.887 -1.762 1.00 38.28 104 ILE A C 1
ATOM 818 O O . ILE A 1 104 ? 16.796 4.727 -1.083 1.00 38.28 104 ILE A O 1
ATOM 822 N N . TYR A 1 105 ? 16.902 2.896 -2.341 1.00 36.78 105 TYR A N 1
ATOM 823 C CA . TYR A 1 105 ? 17.124 2.598 -3.777 1.00 36.78 105 TYR A CA 1
ATOM 824 C C . TYR A 1 105 ? 18.238 3.453 -4.372 1.00 36.78 105 TYR A C 1
ATOM 826 O O . TYR A 1 105 ? 18.069 4.689 -4.402 1.00 36.78 105 TYR A O 1
#

Secondary structure (DSSP, 8-state):
--------EEEE--TTB--EEEETTT--TT----PPB----------PPPSEEEETTEEEE-GGGT--TT--SHHHHHTTSTTEEE-TTS-EEE-----------

Radius of gyration: 26.3 Å; chains: 1; bounding box: 68×25×64 Å